Protein AF-A0A536XCW5-F1 (afdb_monomer_lite)

Sequence (78 aa):
MYQTIASGGFRTPLRAIREVTTQDGRPLKRYALAVEQAFPPEPMYLITAAMQGVVREGTAQSLKNWVPPETAVAGKTG

Foldseek 3Di:
DVVCLVVLQKDWDDDPDQFDADPVRHTPDGDDTDIDRRDHNVVSVVLQLVQLCCCVPNDVVVCVVPDPCVVSDGHDDD

Structure (mmCIF, N/CA/C/O backbone):
data_AF-A0A536XCW5-F1
#
_entry.id   AF-A0A536XCW5-F1
#
loop_
_atom_site.group_PDB
_atom_site.id
_atom_site.type_symbol
_atom_site.label_atom_id
_atom_site.label_alt_id
_atom_site.label_comp_id
_atom_site.label_asym_id
_atom_site.label_entity_id
_atom_site.label_seq_id
_atom_site.pdbx_PDB_ins_code
_atom_site.Cartn_x
_atom_site.Cartn_y
_atom_site.Cartn_z
_atom_site.occupancy
_atom_site.B_iso_or_equiv
_atom_site.auth_seq_id
_atom_site.auth_comp_id
_atom_site.auth_asym_id
_atom_site.auth_atom_id
_atom_site.pdbx_PDB_model_num
ATOM 1 N N . MET A 1 1 ? -2.895 6.334 4.565 1.00 89.38 1 MET A N 1
ATOM 2 C CA . MET A 1 1 ? -2.578 6.600 3.145 1.00 89.38 1 MET A CA 1
ATOM 3 C C . MET A 1 1 ? -2.322 5.298 2.388 1.00 89.38 1 MET A C 1
ATOM 5 O O . MET A 1 1 ? -3.203 4.908 1.640 1.00 89.38 1 MET A O 1
ATOM 9 N N . TYR A 1 2 ? -1.218 4.578 2.634 1.00 96.00 2 TYR A N 1
ATOM 10 C CA . TYR A 1 2 ? -0.888 3.330 1.913 1.00 96.00 2 TYR A CA 1
ATOM 11 C C . TYR A 1 2 ? -1.975 2.245 1.945 1.00 96.00 2 TYR A C 1
ATOM 13 O O . TYR A 1 2 ? -2.115 1.512 0.974 1.00 96.00 2 TYR A O 1
ATOM 21 N N . GLN A 1 3 ? -2.797 2.188 3.001 1.00 95.56 3 GLN A N 1
ATOM 22 C CA . GLN A 1 3 ? -3.955 1.287 3.059 1.00 95.56 3 GLN A CA 1
ATOM 23 C C . GLN A 1 3 ? -4.891 1.463 1.858 1.00 95.56 3 GLN A C 1
ATOM 25 O O . GLN A 1 3 ? -5.316 0.467 1.292 1.00 95.56 3 GLN A O 1
ATOM 30 N N . THR A 1 4 ? -5.188 2.704 1.463 1.00 95.88 4 THR A N 1
ATOM 31 C CA . THR A 1 4 ? -6.095 3.005 0.347 1.00 95.88 4 THR A CA 1
ATOM 32 C C . THR A 1 4 ? -5.510 2.569 -0.995 1.00 95.88 4 THR A C 1
ATOM 34 O O . THR A 1 4 ? -6.250 2.163 -1.879 1.00 95.88 4 THR A O 1
ATOM 37 N N . ILE A 1 5 ? -4.184 2.615 -1.143 1.00 96.50 5 ILE A N 1
ATOM 38 C CA . ILE A 1 5 ? -3.503 2.108 -2.341 1.00 96.50 5 ILE A CA 1
ATOM 39 C C . ILE A 1 5 ? -3.580 0.577 -2.359 1.00 96.50 5 ILE A C 1
ATOM 41 O O . ILE A 1 5 ? -4.017 -0.008 -3.345 1.00 96.50 5 ILE A O 1
ATOM 45 N N . ALA A 1 6 ? -3.236 -0.066 -1.238 1.00 95.62 6 ALA A N 1
ATOM 46 C CA . ALA A 1 6 ? -3.250 -1.523 -1.094 1.00 95.62 6 ALA A CA 1
ATOM 47 C C . ALA A 1 6 ? -4.650 -2.145 -1.247 1.00 95.62 6 ALA A C 1
ATOM 49 O O . ALA A 1 6 ? -4.771 -3.314 -1.595 1.00 95.62 6 ALA A O 1
ATOM 50 N N . SER A 1 7 ? -5.709 -1.375 -0.997 1.00 95.69 7 SER A N 1
ATOM 51 C CA . SER A 1 7 ? -7.101 -1.790 -1.190 1.00 95.69 7 SER A CA 1
ATOM 52 C C . SER A 1 7 ? -7.666 -1.433 -2.568 1.00 95.69 7 SER A C 1
ATOM 54 O O . SER A 1 7 ? -8.878 -1.513 -2.754 1.00 95.69 7 SER A O 1
ATOM 56 N N . GLY A 1 8 ? -6.842 -0.988 -3.523 1.00 95.44 8 GLY A N 1
ATOM 57 C CA . GLY A 1 8 ? -7.310 -0.633 -4.866 1.00 95.44 8 GLY A CA 1
ATOM 58 C C . GLY A 1 8 ? -8.196 0.617 -4.909 1.00 95.44 8 GLY A C 1
ATOM 59 O O . GLY A 1 8 ? -9.025 0.746 -5.802 1.00 95.44 8 GLY A O 1
ATOM 60 N N . GLY A 1 9 ? -8.045 1.533 -3.949 1.00 95.81 9 GLY A N 1
ATOM 61 C CA . GLY A 1 9 ? -8.769 2.809 -3.900 1.00 95.81 9 GLY A CA 1
ATOM 62 C C . GLY A 1 9 ? -9.865 2.880 -2.837 1.00 95.81 9 GLY A C 1
ATOM 63 O O . GLY A 1 9 ? -10.437 3.951 -2.623 1.00 95.81 9 GLY A O 1
ATOM 64 N N . PHE A 1 10 ? -10.130 1.784 -2.121 1.00 96.00 10 PHE A N 1
ATOM 65 C CA . PHE A 1 10 ? -11.114 1.754 -1.040 1.00 96.00 10 PHE A CA 1
ATOM 66 C C . PHE A 1 10 ? -10.533 2.248 0.288 1.00 96.00 10 PHE A C 1
ATOM 68 O O . PHE A 1 10 ? -9.658 1.624 0.897 1.00 96.00 10 PHE A O 1
ATOM 75 N N . ARG A 1 11 ? -11.042 3.365 0.793 1.00 93.94 11 ARG A N 1
ATOM 76 C CA . ARG A 1 11 ? -10.650 3.916 2.085 1.00 93.94 11 ARG A CA 1
ATOM 77 C C . ARG A 1 11 ? -11.536 3.354 3.190 1.00 93.94 11 ARG A C 1
ATOM 79 O O . ARG A 1 11 ? -12.754 3.510 3.158 1.00 93.94 11 ARG A O 1
ATOM 86 N N . THR A 1 12 ? -10.891 2.790 4.206 1.00 91.00 12 THR A N 1
ATOM 87 C CA . THR A 1 12 ? -11.537 2.412 5.465 1.00 91.00 12 THR A CA 1
ATOM 88 C C . THR A 1 12 ? -10.927 3.246 6.591 1.00 91.00 12 THR A C 1
ATOM 90 O O . THR A 1 12 ? -9.698 3.283 6.713 1.00 91.00 12 THR A O 1
ATOM 93 N N . PRO A 1 13 ? -11.730 3.925 7.432 1.00 88.06 13 PRO A N 1
ATOM 94 C CA . PRO A 1 13 ? -11.207 4.634 8.594 1.00 88.06 13 PRO A CA 1
ATOM 95 C C . PRO A 1 13 ? -10.425 3.689 9.512 1.00 88.06 13 PRO A C 1
ATOM 97 O O . PRO A 1 13 ? -10.905 2.605 9.848 1.00 88.06 13 PRO A O 1
ATOM 100 N N . LEU A 1 14 ? -9.237 4.109 9.949 1.00 87.44 14 LEU A N 1
ATOM 101 C CA . LEU A 1 14 ? -8.432 3.327 10.884 1.00 87.44 14 LEU A CA 1
ATOM 102 C C . LEU A 1 14 ? -9.133 3.278 12.245 1.00 87.44 14 LEU A C 1
ATOM 104 O O . LEU A 1 14 ? -9.449 4.311 12.835 1.00 87.44 14 LEU A O 1
ATOM 108 N N . ARG A 1 15 ? -9.379 2.065 12.743 1.00 87.56 15 ARG A N 1
ATOM 109 C CA . ARG A 1 15 ? -9.983 1.817 14.056 1.00 87.56 15 ARG A CA 1
ATOM 110 C C . ARG A 1 15 ? -9.139 0.797 14.809 1.00 87.56 15 ARG A C 1
ATOM 112 O O . ARG A 1 15 ? -8.843 -0.262 14.268 1.00 87.56 15 ARG A O 1
ATOM 119 N N . ALA A 1 16 ? -8.797 1.102 16.059 1.00 90.12 16 ALA A N 1
ATOM 120 C CA . ALA A 1 16 ? -8.114 0.164 16.954 1.00 90.12 16 ALA A CA 1
ATOM 121 C C . ALA A 1 16 ? -9.093 -0.768 17.694 1.00 90.12 16 ALA A C 1
ATOM 123 O O . ALA A 1 16 ? -8.721 -1.855 18.119 1.00 90.12 16 ALA A O 1
ATOM 124 N N . ILE A 1 17 ? -10.352 -0.342 17.845 1.00 87.50 17 ILE A N 1
ATOM 125 C CA . ILE A 1 17 ? -11.381 -1.044 18.617 1.00 87.50 17 ILE A CA 1
ATOM 126 C C . ILE A 1 17 ? -12.500 -1.469 17.668 1.00 87.50 17 ILE A C 1
ATOM 128 O O . ILE A 1 17 ? -13.102 -0.628 16.997 1.00 87.50 17 ILE A O 1
ATOM 132 N N . ARG A 1 18 ? -12.799 -2.772 17.632 1.00 81.75 18 ARG A N 1
ATOM 133 C CA . ARG A 1 18 ? -13.920 -3.328 16.857 1.00 81.75 18 ARG A CA 1
ATOM 134 C C . ARG A 1 18 ? -15.247 -3.195 17.606 1.00 81.75 18 ARG A C 1
ATOM 136 O O . ARG A 1 18 ? -16.262 -2.817 17.022 1.00 81.75 18 ARG A O 1
ATOM 143 N N . GLU A 1 19 ? -15.222 -3.502 18.896 1.00 85.25 19 GLU A N 1
ATOM 144 C CA . GLU A 1 19 ? -16.394 -3.573 19.760 1.00 85.25 19 GLU A CA 1
ATOM 145 C C . GLU A 1 19 ? -15.982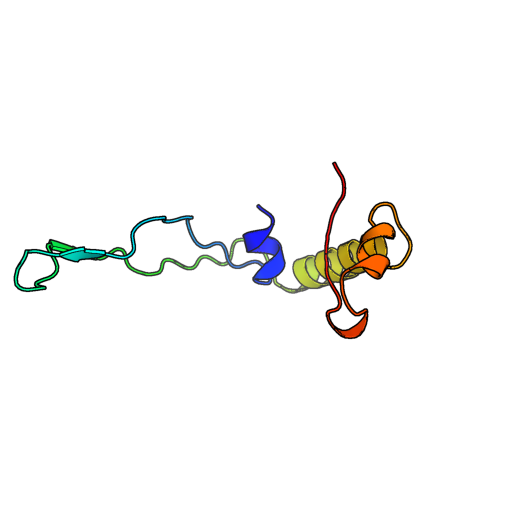 -3.383 21.222 1.00 85.25 19 GLU A C 1
ATOM 147 O O . GLU A 1 19 ? -14.868 -3.741 21.601 1.00 85.25 19 GLU A O 1
ATOM 152 N N . VAL A 1 20 ? -16.875 -2.810 22.024 1.00 88.56 20 VAL A N 1
ATOM 153 C CA . VAL A 1 20 ? -16.770 -2.772 23.488 1.00 88.56 20 VAL A CA 1
ATOM 154 C C . VAL A 1 20 ? -17.910 -3.618 24.035 1.00 88.56 20 VAL A C 1
ATOM 156 O O . VAL A 1 20 ? -19.055 -3.393 23.640 1.00 88.56 20 VAL A O 1
ATOM 159 N N . THR A 1 21 ? -17.615 -4.568 24.921 1.00 90.38 21 THR A N 1
ATOM 160 C CA . THR A 1 21 ? -18.607 -5.478 25.510 1.00 90.38 21 THR A CA 1
ATOM 161 C C . THR A 1 21 ? -18.707 -5.301 27.021 1.00 90.38 21 THR A C 1
ATOM 163 O O . THR A 1 21 ? -17.763 -4.855 27.673 1.00 90.38 21 THR A O 1
ATOM 166 N N . THR A 1 22 ? -19.850 -5.676 27.586 1.00 88.31 22 THR A N 1
ATOM 167 C CA . THR A 1 22 ? -20.007 -5.902 29.027 1.00 88.31 22 THR A CA 1
ATOM 168 C C . THR A 1 22 ? -19.260 -7.171 29.470 1.00 88.31 22 THR A C 1
ATOM 170 O O . THR A 1 22 ? -18.757 -7.932 28.639 1.00 88.31 22 THR A O 1
ATOM 173 N N . GLN A 1 23 ? -19.203 -7.427 30.782 1.00 86.81 23 GLN A N 1
ATOM 174 C CA . GLN A 1 23 ? -18.578 -8.633 31.348 1.00 86.81 23 GLN A CA 1
ATOM 175 C C . GLN A 1 23 ? -19.234 -9.935 30.854 1.00 86.81 23 GLN A C 1
ATOM 177 O O . GLN A 1 23 ? -18.558 -10.940 30.666 1.00 86.81 23 GLN A O 1
ATOM 182 N N . ASP A 1 24 ? -20.541 -9.908 30.608 1.00 88.69 24 ASP A N 1
ATOM 183 C CA . ASP A 1 24 ? -21.343 -11.007 30.066 1.00 88.69 24 ASP A CA 1
ATOM 184 C C . ASP A 1 24 ? -21.309 -11.089 28.526 1.00 88.69 24 ASP A C 1
ATOM 186 O O . ASP A 1 24 ? -22.064 -11.851 27.925 1.00 88.69 24 ASP A O 1
ATOM 190 N N . GLY A 1 25 ? -20.431 -10.321 27.869 1.00 83.19 25 GLY A N 1
ATOM 191 C CA . GLY A 1 25 ? -20.197 -10.398 26.425 1.00 83.19 25 GLY A CA 1
ATOM 192 C C . GLY A 1 25 ? -21.232 -9.670 25.564 1.00 83.19 25 GLY A C 1
ATOM 193 O O . GLY A 1 25 ?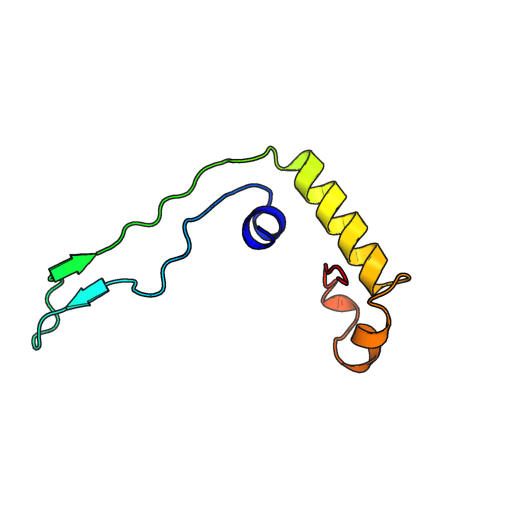 -21.218 -9.820 24.343 1.00 83.19 25 GLY A O 1
ATOM 194 N N . ARG A 1 26 ? -22.121 -8.861 26.156 1.00 87.00 26 ARG A N 1
ATOM 195 C CA . ARG A 1 26 ? -23.110 -8.086 25.394 1.00 87.00 26 ARG A CA 1
ATOM 196 C C . ARG A 1 26 ? -22.460 -6.837 24.784 1.00 87.00 26 ARG A C 1
ATOM 198 O O . ARG A 1 26 ? -21.783 -6.102 25.505 1.00 87.00 26 ARG A O 1
ATOM 205 N N . PRO A 1 27 ? -22.664 -6.549 23.486 1.00 82.50 27 PRO A N 1
ATOM 206 C CA . PRO A 1 27 ? -22.126 -5.349 22.848 1.00 82.50 27 PRO A CA 1
ATOM 207 C C . PRO A 1 27 ? -22.678 -4.060 23.465 1.00 82.50 27 PRO A C 1
ATOM 209 O O . PRO A 1 27 ? -23.881 -3.820 23.429 1.00 82.50 27 PRO A O 1
ATOM 212 N N . LEU A 1 28 ? -21.799 -3.190 23.962 1.00 80.88 28 LEU A N 1
ATOM 213 C CA . LEU A 1 28 ? -22.134 -1.811 24.334 1.00 80.88 28 LEU A CA 1
ATOM 214 C C . LEU A 1 28 ? -22.046 -0.876 23.127 1.00 80.88 28 LEU A C 1
ATOM 216 O O . LEU A 1 28 ? -22.856 0.036 22.972 1.00 80.88 28 LEU A O 1
ATOM 220 N N . LYS A 1 29 ? -21.048 -1.088 22.262 1.00 82.69 29 LYS A N 1
ATOM 221 C CA . LYS A 1 29 ? -20.866 -0.305 21.038 1.00 82.69 29 LYS A CA 1
ATOM 222 C C . LYS A 1 29 ? -20.093 -1.101 20.001 1.00 82.69 29 LYS A C 1
ATOM 224 O O . LYS A 1 29 ? -18.982 -1.554 20.269 1.00 82.69 29 LYS A O 1
ATOM 229 N N . ARG A 1 30 ? -20.654 -1.195 18.797 1.00 76.25 30 ARG A N 1
ATOM 230 C CA . ARG A 1 30 ? -20.022 -1.807 17.627 1.00 76.25 30 ARG A CA 1
ATOM 231 C C . ARG A 1 30 ? -19.737 -0.737 16.585 1.00 76.25 30 ARG A C 1
ATOM 233 O O . ARG A 1 30 ? -20.605 0.073 16.267 1.00 76.25 30 ARG A O 1
ATOM 240 N N . TYR A 1 31 ? -18.532 -0.747 16.030 1.00 79.94 31 TYR A N 1
ATOM 241 C CA . TYR A 1 31 ? -18.178 0.138 14.927 1.00 79.94 31 TYR A CA 1
ATOM 242 C C . TYR A 1 31 ? -18.328 -0.615 13.608 1.00 79.94 31 TYR A C 1
ATOM 244 O O . TYR A 1 31 ? -17.567 -1.540 13.328 1.00 79.94 31 TYR A O 1
ATOM 252 N N . ALA A 1 32 ? -19.330 -0.242 12.811 1.00 75.44 32 ALA A N 1
ATOM 253 C CA . ALA A 1 32 ? -19.548 -0.854 11.506 1.00 75.44 32 ALA A CA 1
ATOM 254 C C . ALA A 1 32 ? -18.369 -0.584 10.557 1.00 75.44 32 ALA A C 1
ATOM 256 O O . ALA A 1 32 ? -17.707 0.459 10.635 1.00 75.44 32 ALA A O 1
ATOM 257 N N . LEU A 1 33 ? -18.125 -1.536 9.652 1.00 76.62 33 LEU A N 1
ATOM 258 C CA . LEU A 1 33 ? -17.183 -1.355 8.557 1.00 76.62 33 LEU A CA 1
ATOM 259 C C . LEU A 1 33 ? -17.750 -0.286 7.614 1.00 76.62 33 LEU A C 1
ATOM 261 O O . LEU A 1 33 ? -18.822 -0.469 7.046 1.00 76.62 33 LEU A O 1
ATOM 265 N N . ALA A 1 34 ? -17.040 0.830 7.480 1.00 80.19 34 ALA A N 1
ATOM 266 C CA . ALA A 1 34 ? -17.366 1.893 6.539 1.00 80.19 34 ALA A CA 1
ATOM 267 C C . ALA A 1 34 ? -16.321 1.866 5.424 1.00 80.19 34 ALA A C 1
ATOM 269 O O . ALA A 1 34 ? -15.144 2.113 5.690 1.00 80.19 34 ALA A O 1
ATOM 270 N N . VAL A 1 35 ? -16.755 1.519 4.214 1.00 86.38 35 VAL A N 1
ATOM 271 C CA . VAL A 1 35 ? -15.910 1.443 3.019 1.00 86.38 35 VAL A CA 1
ATOM 272 C C . VAL A 1 35 ? -16.336 2.551 2.064 1.00 86.38 35 VAL A C 1
ATOM 274 O O . VAL A 1 35 ? -17.517 2.682 1.758 1.00 86.38 35 VAL A O 1
ATOM 277 N N . GLU A 1 36 ? -15.373 3.337 1.596 1.00 92.56 36 GLU A N 1
ATOM 278 C CA . GLU A 1 36 ? -15.581 4.425 0.639 1.00 92.56 36 GLU A CA 1
ATOM 279 C C . GLU A 1 36 ? -14.650 4.236 -0.558 1.00 92.56 36 GLU A C 1
ATOM 281 O O . GLU A 1 36 ? -13.447 4.042 -0.379 1.00 92.56 36 GLU A O 1
ATOM 286 N N . GLN A 1 37 ? -15.173 4.321 -1.781 1.00 94.44 37 GLN A N 1
ATOM 287 C CA . GLN A 1 37 ? -14.338 4.376 -2.979 1.00 94.44 37 GLN A CA 1
ATOM 288 C C . GLN A 1 37 ? -13.748 5.785 -3.118 1.00 94.44 37 GLN A C 1
ATOM 290 O O . GLN A 1 37 ? -14.369 6.675 -3.691 1.00 94.44 37 GLN A O 1
ATOM 295 N N . ALA A 1 38 ? -12.550 5.989 -2.572 1.00 95.50 38 ALA A N 1
ATOM 296 C CA . ALA A 1 38 ? -11.864 7.277 -2.618 1.00 95.50 38 ALA A CA 1
ATOM 297 C C . ALA A 1 38 ? -11.173 7.519 -3.970 1.00 95.50 38 ALA A C 1
ATOM 299 O O . ALA A 1 38 ? -11.025 8.665 -4.387 1.00 95.50 38 ALA A O 1
ATOM 300 N N . PHE A 1 39 ? -10.751 6.445 -4.648 1.00 97.06 39 PHE A N 1
ATOM 301 C CA . PHE A 1 39 ? -10.102 6.499 -5.958 1.00 97.06 39 PHE A CA 1
ATOM 302 C C . PHE A 1 39 ? -10.565 5.348 -6.863 1.00 97.06 39 PHE A C 1
ATOM 304 O O . PHE A 1 39 ? -10.912 4.273 -6.358 1.00 97.06 39 PHE A O 1
ATOM 311 N N . PRO A 1 40 ? -10.550 5.543 -8.193 1.00 97.31 40 PRO A N 1
ATOM 312 C CA . PRO A 1 40 ? -10.784 4.459 -9.137 1.00 97.31 40 PRO A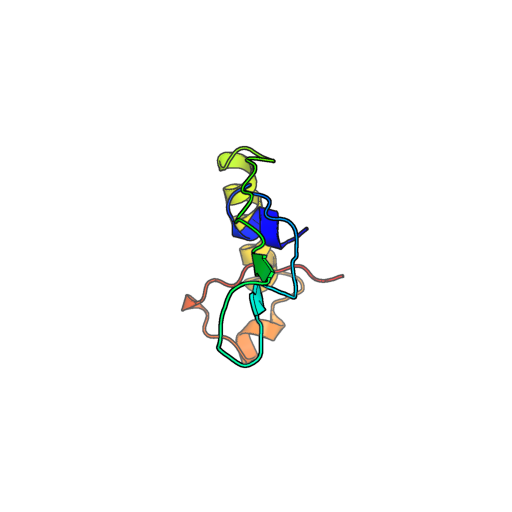 CA 1
ATOM 313 C C . PRO A 1 40 ? -9.634 3.427 -9.088 1.00 97.31 40 PRO A C 1
ATOM 315 O O 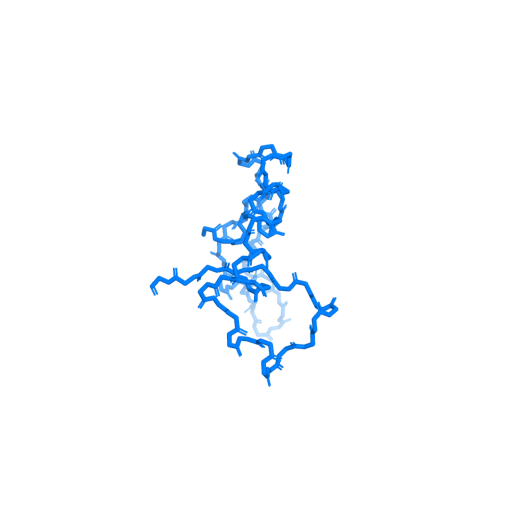. PRO A 1 40 ? -8.497 3.788 -8.759 1.00 97.31 40 PRO A O 1
ATOM 318 N N . PRO A 1 41 ? -9.904 2.143 -9.377 1.00 97.12 41 PRO A N 1
ATOM 319 C CA . PRO A 1 41 ? -8.927 1.063 -9.224 1.00 97.12 41 PRO A CA 1
ATOM 320 C C . PRO A 1 41 ? -7.776 1.107 -10.241 1.00 97.12 41 PRO A C 1
ATOM 322 O O . PRO A 1 41 ? -6.668 0.669 -9.931 1.00 97.12 41 PRO A O 1
ATOM 325 N N . GLU A 1 42 ? -7.993 1.662 -11.432 1.00 98.00 42 GLU A N 1
ATOM 326 C CA . GLU A 1 42 ? -7.020 1.702 -12.528 1.00 98.00 42 GLU A CA 1
ATOM 327 C C . GLU A 1 42 ? -5.730 2.458 -12.159 1.00 98.00 42 GLU A C 1
ATOM 329 O O . GLU A 1 42 ? -4.647 1.874 -12.264 1.00 98.00 42 GLU A O 1
ATOM 334 N N . PRO A 1 43 ? -5.769 3.713 -11.661 1.00 97.75 43 PRO A N 1
ATOM 335 C CA . PRO A 1 43 ? -4.551 4.380 -11.204 1.00 97.75 43 PRO A CA 1
ATOM 336 C C . PRO A 1 43 ? -3.939 3.713 -9.967 1.00 97.75 43 PRO A C 1
ATOM 338 O O . PRO A 1 43 ? -2.720 3.743 -9.803 1.00 97.75 43 PRO A O 1
ATOM 341 N N . MET A 1 44 ? -4.743 3.082 -9.103 1.00 97.94 44 MET A N 1
ATOM 342 C CA . MET A 1 44 ? -4.230 2.392 -7.911 1.00 97.94 44 MET A CA 1
ATOM 343 C C . MET A 1 44 ? -3.404 1.159 -8.282 1.00 97.94 44 MET A C 1
ATOM 345 O O . MET A 1 44 ? -2.359 0.907 -7.673 1.00 97.94 44 MET A O 1
ATOM 349 N N . TYR A 1 45 ? -3.820 0.433 -9.320 1.00 97.75 45 TYR A N 1
ATOM 350 C CA . TYR A 1 45 ? -3.044 -0.657 -9.901 1.00 97.75 45 TYR A CA 1
ATOM 351 C C . TYR A 1 45 ? -1.686 -0.167 -10.417 1.00 97.75 45 TYR A C 1
ATOM 353 O O . TYR A 1 45 ? -0.651 -0.726 -10.050 1.00 97.75 45 TYR A O 1
ATOM 361 N N . LEU A 1 46 ? -1.668 0.919 -11.199 1.00 98.31 46 LEU A N 1
ATOM 362 C CA . LEU A 1 46 ? -0.426 1.482 -11.742 1.00 98.31 46 LEU A CA 1
ATOM 363 C C . LEU A 1 46 ? 0.530 1.949 -10.637 1.00 98.31 46 LEU A C 1
ATOM 365 O O . LEU A 1 46 ? 1.730 1.687 -10.708 1.00 98.31 46 LEU A O 1
ATOM 369 N N . ILE A 1 47 ? 0.008 2.584 -9.585 1.00 97.94 47 ILE A N 1
ATOM 370 C CA . ILE A 1 47 ? 0.814 2.987 -8.424 1.00 97.94 47 ILE A CA 1
ATOM 371 C C . ILE A 1 47 ? 1.387 1.758 -7.714 1.00 97.94 47 ILE A C 1
ATOM 373 O O . ILE A 1 47 ? 2.564 1.747 -7.358 1.00 97.94 47 ILE A O 1
ATOM 377 N N . THR A 1 48 ? 0.586 0.708 -7.532 1.00 98.19 48 THR A N 1
ATOM 378 C CA . THR A 1 48 ? 1.039 -0.539 -6.902 1.00 98.19 48 THR A CA 1
ATOM 379 C C . THR A 1 48 ? 2.162 -1.186 -7.709 1.00 98.19 48 THR A C 1
ATOM 381 O O . THR A 1 48 ? 3.196 -1.528 -7.137 1.00 98.19 48 THR A O 1
ATOM 384 N N . ALA A 1 49 ? 2.018 -1.257 -9.034 1.00 98.00 49 ALA A N 1
ATOM 385 C CA . ALA A 1 49 ? 3.056 -1.753 -9.933 1.00 98.00 49 ALA A CA 1
ATOM 386 C C . ALA A 1 49 ? 4.343 -0.909 -9.856 1.00 98.00 49 ALA A C 1
ATOM 388 O O . ALA A 1 49 ? 5.443 -1.453 -9.753 1.00 98.00 49 ALA A O 1
ATOM 389 N N . ALA A 1 50 ? 4.224 0.422 -9.819 1.00 98.25 50 ALA A N 1
ATOM 390 C CA . ALA A 1 50 ? 5.375 1.308 -9.655 1.00 98.25 50 ALA A CA 1
ATOM 391 C C . ALA A 1 50 ? 6.090 1.090 -8.306 1.00 98.25 50 ALA A C 1
ATOM 393 O O . ALA A 1 50 ? 7.317 1.015 -8.252 1.00 98.25 50 ALA A O 1
ATOM 394 N N . MET A 1 51 ? 5.337 0.918 -7.215 1.00 98.25 51 MET A N 1
ATOM 395 C CA . MET A 1 51 ? 5.884 0.618 -5.885 1.00 98.25 51 MET A CA 1
ATOM 396 C C . MET A 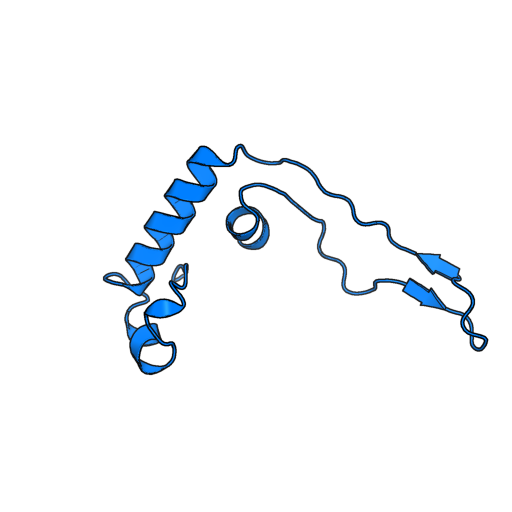1 51 ? 6.537 -0.771 -5.807 1.00 98.25 51 MET A C 1
ATOM 398 O O . MET A 1 51 ? 7.505 -0.952 -5.069 1.00 98.25 51 MET A O 1
ATOM 402 N N . GLN A 1 52 ? 6.060 -1.755 -6.574 1.00 97.75 52 GLN A N 1
ATOM 403 C CA . GLN A 1 52 ? 6.765 -3.032 -6.739 1.00 97.75 52 GLN A CA 1
ATOM 404 C C . GLN A 1 52 ? 8.098 -2.839 -7.473 1.00 97.75 52 GLN A C 1
ATOM 406 O O . GLN A 1 52 ? 9.094 -3.461 -7.107 1.00 97.75 52 GLN A O 1
ATOM 411 N N . GLY A 1 53 ? 8.154 -1.936 -8.458 1.00 97.69 53 GLY A N 1
ATOM 412 C CA . GLY A 1 53 ? 9.398 -1.512 -9.111 1.00 97.69 53 GLY A CA 1
ATOM 413 C C . GLY A 1 53 ? 10.420 -0.953 -8.116 1.00 97.69 53 GLY A C 1
ATOM 414 O O . GLY A 1 53 ? 11.582 -1.352 -8.129 1.00 97.69 53 GLY A O 1
ATOM 415 N N . VAL A 1 54 ? 9.983 -0.131 -7.157 1.00 98.06 54 VAL A N 1
ATOM 416 C CA . VAL A 1 54 ? 10.862 0.402 -6.096 1.00 98.06 54 VAL A CA 1
ATOM 417 C C . VAL A 1 54 ? 11.525 -0.713 -5.274 1.00 98.06 54 VAL A C 1
ATOM 419 O O . VAL A 1 54 ? 12.689 -0.582 -4.895 1.00 98.06 54 VAL A O 1
ATOM 422 N N . VAL A 1 55 ? 10.821 -1.820 -5.023 1.00 97.62 55 VAL A N 1
ATOM 423 C CA . VAL A 1 55 ? 11.358 -2.994 -4.310 1.00 97.62 55 VAL A CA 1
ATOM 424 C C . VAL A 1 55 ? 12.207 -3.881 -5.225 1.00 97.62 55 VAL A C 1
ATOM 426 O O . VAL A 1 55 ? 13.228 -4.427 -4.808 1.00 97.62 55 VAL A O 1
ATOM 429 N N . ARG A 1 56 ? 11.823 -4.037 -6.493 1.00 95.81 56 ARG A N 1
ATOM 430 C CA . ARG A 1 56 ? 12.551 -4.882 -7.447 1.00 95.81 56 ARG A CA 1
ATOM 431 C C . ARG A 1 56 ? 13.878 -4.269 -7.885 1.00 95.81 56 ARG A C 1
ATOM 433 O O . ARG A 1 56 ? 14.868 -4.990 -8.003 1.00 95.81 56 ARG A O 1
ATOM 440 N N . GLU A 1 57 ? 13.925 -2.974 -8.133 1.00 96.19 57 GLU A N 1
ATOM 441 C CA . GLU A 1 57 ? 15.071 -2.329 -8.789 1.00 96.19 57 GLU A CA 1
ATOM 442 C C . GLU A 1 57 ? 15.362 -0.914 -8.289 1.00 96.19 57 GLU A C 1
ATOM 444 O O . GLU A 1 57 ? 16.313 -0.291 -8.747 1.00 96.19 57 GLU A O 1
ATOM 449 N N . GLY A 1 58 ? 14.584 -0.414 -7.330 1.00 97.50 58 GLY A N 1
ATOM 450 C CA . GLY A 1 58 ? 14.756 0.924 -6.784 1.00 97.50 58 GLY A CA 1
ATOM 451 C C . GLY A 1 58 ? 15.364 0.950 -5.385 1.00 97.50 58 GLY A C 1
ATOM 452 O O . GLY A 1 58 ? 16.144 0.097 -4.964 1.00 97.50 58 GLY A O 1
ATOM 453 N N . THR A 1 59 ? 14.968 1.970 -4.634 1.00 98.12 59 THR A N 1
ATOM 454 C CA . THR A 1 59 ? 15.541 2.304 -3.327 1.00 98.12 59 THR A CA 1
ATOM 455 C C . THR A 1 59 ? 15.201 1.309 -2.216 1.00 98.12 59 THR A C 1
ATOM 457 O O . THR A 1 59 ? 15.845 1.338 -1.172 1.00 98.12 59 THR A O 1
ATOM 460 N N . ALA A 1 60 ? 14.224 0.418 -2.416 1.00 97.50 60 ALA A N 1
ATOM 461 C CA . ALA A 1 60 ? 13.835 -0.601 -1.438 1.00 97.50 60 ALA A CA 1
ATOM 462 C C . ALA A 1 60 ? 14.402 -1.998 -1.758 1.00 97.50 60 ALA A C 1
ATOM 464 O O . ALA A 1 60 ? 13.945 -2.992 -1.193 1.00 97.50 60 ALA A O 1
ATOM 465 N N . GLN A 1 61 ? 15.399 -2.096 -2.646 1.00 96.81 61 GLN A N 1
ATOM 466 C CA . GLN A 1 61 ? 15.944 -3.375 -3.113 1.00 96.81 61 GLN A CA 1
ATOM 467 C C . GLN A 1 61 ? 16.492 -4.282 -1.997 1.00 96.81 61 GLN A C 1
ATOM 469 O O . GLN A 1 61 ? 16.474 -5.505 -2.138 1.00 96.81 61 GLN A O 1
ATOM 474 N N . SER A 1 62 ? 16.914 -3.715 -0.862 1.00 96.62 62 SER A N 1
ATOM 475 C CA . SER A 1 62 ? 17.393 -4.475 0.302 1.00 96.62 62 SER A CA 1
ATOM 476 C C . SER A 1 62 ? 16.346 -5.424 0.900 1.00 96.62 62 SER A C 1
ATOM 478 O O . SER A 1 62 ? 16.722 -6.402 1.547 1.00 96.62 62 SER A O 1
ATOM 480 N N . LEU A 1 63 ? 15.047 -5.203 0.652 1.00 95.69 63 LEU A N 1
ATOM 481 C CA . LEU A 1 63 ? 13.976 -6.106 1.094 1.00 95.69 63 LEU A CA 1
ATOM 482 C C . LEU A 1 63 ? 14.096 -7.515 0.504 1.00 95.69 63 LEU A C 1
ATOM 484 O O . LEU A 1 63 ? 13.649 -8.469 1.138 1.00 95.69 63 LEU A O 1
ATOM 488 N N . LYS A 1 64 ? 14.745 -7.667 -0.657 1.00 93.75 64 LYS A N 1
ATOM 489 C CA . LYS A 1 64 ? 14.995 -8.978 -1.279 1.00 93.75 64 LYS A CA 1
ATOM 490 C C . LYS A 1 64 ? 15.803 -9.929 -0.394 1.00 93.75 64 LYS A C 1
ATOM 492 O O . LYS A 1 64 ? 15.733 -11.134 -0.589 1.00 93.75 64 LYS A O 1
ATOM 497 N N . ASN A 1 65 ? 16.550 -9.401 0.576 1.00 95.94 65 ASN A N 1
ATOM 498 C CA . ASN A 1 65 ? 17.322 -10.210 1.521 1.00 95.94 65 ASN A CA 1
ATOM 499 C C . ASN A 1 65 ? 16.444 -10.877 2.594 1.00 95.94 65 ASN A C 1
ATOM 501 O O . ASN A 1 65 ? 16.925 -11.742 3.318 1.00 95.94 65 ASN A O 1
ATOM 505 N N . TRP A 1 66 ? 15.182 -10.459 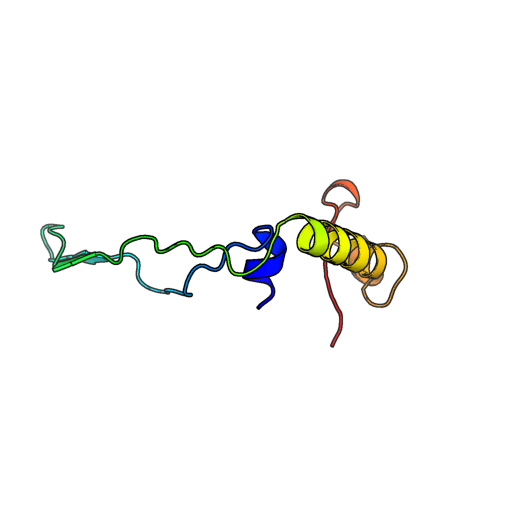2.719 1.00 96.06 66 TRP A N 1
ATOM 506 C CA . TRP A 1 66 ? 14.296 -10.842 3.820 1.00 96.06 66 TRP A CA 1
ATOM 507 C C . TRP A 1 66 ? 12.952 -11.391 3.347 1.00 96.06 66 TRP A C 1
ATOM 509 O O . TRP A 1 66 ? 12.341 -12.192 4.049 1.00 96.06 66 TRP A O 1
ATOM 519 N N . VAL A 1 67 ? 12.476 -10.950 2.180 1.00 95.56 67 VAL A N 1
ATOM 520 C CA . VAL A 1 67 ? 11.157 -11.308 1.656 1.00 95.56 67 VAL A CA 1
ATOM 521 C C . VAL A 1 67 ? 11.297 -12.011 0.304 1.00 95.56 67 VAL A C 1
ATOM 523 O O . VAL A 1 67 ? 11.942 -11.458 -0.592 1.00 95.56 67 VAL A O 1
ATOM 526 N N . PRO A 1 68 ? 10.670 -13.188 0.120 1.00 95.19 68 PRO A N 1
ATOM 527 C CA . PRO A 1 68 ? 10.702 -13.893 -1.154 1.00 95.19 68 PRO A CA 1
ATOM 528 C C . PRO A 1 68 ? 10.066 -13.068 -2.290 1.00 95.19 68 PRO A C 1
ATOM 530 O O . PRO A 1 68 ? 9.019 -12.438 -2.073 1.00 95.19 68 PRO A O 1
ATOM 533 N N . PRO A 1 69 ? 10.655 -13.064 -3.501 1.00 90.50 69 PRO A N 1
ATOM 534 C CA . PRO A 1 69 ? 10.218 -12.214 -4.611 1.00 90.50 69 PRO A CA 1
ATOM 535 C C . PRO A 1 69 ? 8.775 -12.488 -5.067 1.00 90.50 69 PRO A C 1
ATOM 537 O O . PRO A 1 69 ? 8.085 -11.558 -5.485 1.00 90.50 69 PRO A O 1
ATOM 540 N N . GLU A 1 70 ? 8.289 -13.719 -4.918 1.00 94.75 70 GLU A N 1
ATOM 541 C CA . GLU A 1 70 ? 6.907 -14.147 -5.174 1.00 94.75 70 GLU A CA 1
ATOM 542 C C . GLU A 1 70 ? 5.853 -13.411 -4.332 1.00 94.75 70 GLU A C 1
ATOM 544 O O . GLU A 1 70 ? 4.688 -13.359 -4.720 1.00 94.75 70 GLU A O 1
ATOM 549 N N . THR A 1 71 ? 6.248 -12.773 -3.226 1.00 95.31 71 THR A N 1
ATOM 550 C CA . THR A 1 71 ? 5.343 -11.937 -2.416 1.00 95.31 71 THR A CA 1
ATOM 551 C C . THR A 1 71 ? 4.951 -10.649 -3.151 1.00 95.31 71 THR A C 1
ATOM 553 O O . THR A 1 71 ? 3.954 -10.022 -2.802 1.00 95.31 71 THR A O 1
ATOM 556 N N . ALA A 1 72 ? 5.735 -10.233 -4.158 1.00 94.88 72 ALA A N 1
ATOM 557 C CA . ALA A 1 72 ? 5.501 -9.039 -4.971 1.00 94.88 72 ALA A CA 1
ATOM 558 C C . ALA A 1 72 ? 5.196 -7.784 -4.124 1.00 94.88 72 ALA A C 1
ATOM 560 O O . ALA A 1 72 ? 4.239 -7.047 -4.378 1.00 94.88 72 ALA A O 1
ATOM 561 N N . VAL A 1 73 ? 6.015 -7.556 -3.089 1.00 96.75 73 VAL A N 1
ATOM 562 C CA . VAL A 1 73 ? 5.846 -6.440 -2.148 1.00 96.75 73 VAL A CA 1
ATOM 563 C C . VAL A 1 73 ? 5.876 -5.108 -2.892 1.00 96.75 73 VAL A C 1
ATOM 565 O O . VAL A 1 73 ? 6.789 -4.834 -3.668 1.00 96.75 73 VAL A O 1
ATOM 568 N N . ALA A 1 74 ? 4.894 -4.260 -2.601 1.00 97.69 74 ALA A N 1
ATOM 569 C CA . ALA A 1 74 ? 4.837 -2.885 -3.062 1.00 97.69 74 ALA A CA 1
ATOM 570 C C . ALA A 1 74 ? 5.224 -1.959 -1.901 1.00 97.69 74 ALA A C 1
ATOM 572 O O . ALA A 1 74 ? 4.600 -2.002 -0.840 1.00 97.69 74 ALA A O 1
ATOM 573 N N . GLY A 1 75 ? 6.252 -1.130 -2.079 1.00 96.25 75 GLY A N 1
ATOM 574 C CA . GLY A 1 75 ? 6.723 -0.235 -1.027 1.00 96.25 75 GLY A CA 1
ATOM 575 C C . GLY A 1 75 ? 7.328 1.058 -1.556 1.00 96.25 75 GLY A C 1
ATOM 576 O O . GLY A 1 75 ? 7.563 1.229 -2.751 1.00 96.25 75 GLY A O 1
ATOM 577 N N . LYS A 1 76 ? 7.595 1.983 -0.637 1.00 96.94 76 LYS A N 1
ATOM 578 C CA . LYS A 1 76 ? 8.263 3.250 -0.922 1.00 96.94 76 LYS A CA 1
ATOM 579 C C . LYS A 1 76 ? 9.218 3.581 0.218 1.00 96.94 76 LYS A C 1
ATOM 581 O O . LYS A 1 76 ? 8.878 3.388 1.380 1.00 96.94 76 LYS A O 1
ATOM 586 N N . THR A 1 77 ? 10.400 4.088 -0.117 1.00 96.06 77 THR A N 1
ATOM 587 C CA . THR A 1 77 ? 11.338 4.656 0.862 1.00 96.06 77 THR A CA 1
ATOM 588 C C . THR A 1 77 ? 11.042 6.135 1.096 1.00 96.06 77 THR A C 1
ATOM 590 O O . THR A 1 77 ? 10.620 6.831 0.163 1.00 96.06 77 THR A O 1
ATOM 593 N N . GLY A 1 78 ? 11.303 6.625 2.302 1.00 89.38 78 GLY A N 1
ATOM 594 C CA . GLY A 1 78 ? 11.135 8.021 2.695 1.00 89.38 78 GLY A CA 1
ATOM 595 C C . GLY A 1 78 ? 11.793 8.286 4.033 1.00 89.38 78 GLY A C 1
ATOM 596 O O . GLY A 1 78 ? 11.960 7.301 4.786 1.00 89.38 78 GLY A O 1
#

pLDDT: mean 92.6, std 6.08, range [75.44, 98.31]

Secondary structure (DSSP, 8-state):
-HHHHHTTTEE----S-SEEE-TTS-EEEE-----EE-S-HHHHHHHHHHHHHHHHTSTTGGGGGTS-GGG-------

Radius of gyration: 17.67 Å; chains: 1; bounding box: 40×22×44 Å